Protein AF-A0A9E3U0L3-F1 (afdb_monomer_lite)

Secondary structure (DSSP, 8-state):
-PPPTT-HHHHHHHHHHHHHHHHHHHHHHHHHHHHHHHHHHHHHHHHHHHHHHHHHHHHHTT-------------TT-HHHHHHHHT-S-S---S---HHHHHHHHHHHHHTS----

Sequence (117 aa):
KSLKPGSEEHTNLQRAMIERKSRGDAALEVMKREFERREAKLYAQTYARVRSVTATYARRNGIRVVVQHSSAELDPDEPKTVLNGIKRTIVYQDGVDITDSIIERLKQADAGGEPAL

Structure (mmCIF, N/CA/C/O backbone):
data_AF-A0A9E3U0L3-F1
#
_entry.id   AF-A0A9E3U0L3-F1
#
loop_
_atom_site.group_PDB
_atom_site.id
_atom_site.type_symbol
_atom_site.label_atom_id
_atom_site.label_alt_id
_atom_site.label_comp_id
_atom_site.label_asym_id
_atom_site.label_entity_id
_atom_site.label_seq_id
_atom_site.pdbx_PDB_ins_code
_atom_site.Cartn_x
_atom_site.Cartn_y
_atom_site.Cartn_z
_atom_site.occupancy
_atom_site.B_iso_or_equiv
_atom_site.auth_seq_id
_atom_site.auth_comp_id
_atom_site.auth_asym_id
_atom_site.auth_atom_id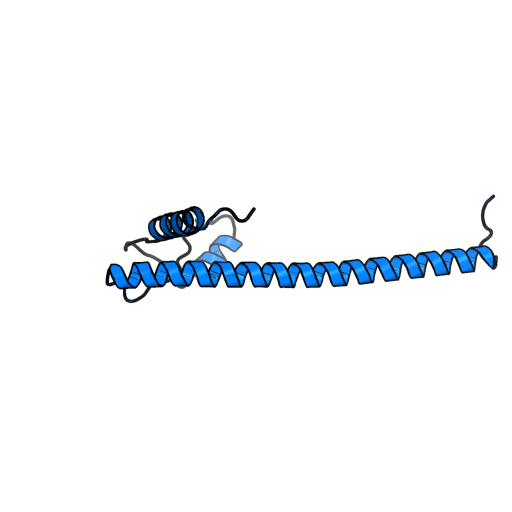
_atom_site.pdbx_PDB_model_num
ATOM 1 N N . LYS A 1 1 ? 24.127 9.149 -53.040 1.00 42.81 1 LYS A N 1
ATOM 2 C CA . LYS A 1 1 ? 25.070 8.014 -53.198 1.00 42.81 1 LYS A CA 1
ATOM 3 C C . LYS A 1 1 ? 24.522 6.834 -52.405 1.00 42.81 1 LYS A C 1
ATOM 5 O O . LYS A 1 1 ? 24.577 6.860 -51.187 1.00 42.81 1 LYS A O 1
ATOM 10 N N . SER A 1 2 ? 23.899 5.878 -53.089 1.00 50.47 2 SER A N 1
ATOM 11 C CA . SER A 1 2 ? 23.379 4.634 -52.512 1.00 50.47 2 SER A CA 1
ATOM 12 C C . SER A 1 2 ? 24.547 3.699 -52.186 1.00 50.47 2 SER A C 1
ATOM 14 O O . SER A 1 2 ? 25.308 3.337 -53.086 1.00 50.47 2 SER A O 1
ATOM 16 N N . LEU A 1 3 ? 24.715 3.339 -50.912 1.00 56.25 3 LEU A N 1
ATOM 17 C CA . LEU A 1 3 ? 25.697 2.346 -50.472 1.00 56.25 3 LEU A CA 1
ATOM 18 C C . LEU A 1 3 ? 25.343 0.997 -51.115 1.00 56.25 3 LEU A C 1
ATOM 20 O O . LEU A 1 3 ? 24.240 0.491 -50.920 1.00 56.25 3 LEU A O 1
ATOM 24 N N . LYS A 1 4 ? 26.247 0.442 -51.929 1.00 57.41 4 LYS A N 1
ATOM 25 C CA . LYS A 1 4 ? 26.037 -0.866 -52.562 1.00 57.41 4 LYS A CA 1
ATOM 26 C C . LYS A 1 4 ? 26.093 -1.963 -51.484 1.00 57.41 4 LYS A C 1
ATOM 28 O O . LYS A 1 4 ? 27.086 -2.010 -50.749 1.00 57.41 4 LYS A O 1
ATOM 33 N N . PRO A 1 5 ? 25.080 -2.843 -51.390 1.00 57.19 5 PRO A N 1
ATOM 34 C CA . PRO A 1 5 ? 25.123 -4.005 -50.506 1.00 57.19 5 PRO A CA 1
ATOM 35 C C . PRO A 1 5 ? 26.379 -4.842 -50.796 1.00 57.19 5 PRO A C 1
ATOM 37 O O . PRO A 1 5 ? 26.650 -5.153 -51.954 1.00 57.19 5 PRO A O 1
ATOM 40 N N . GLY A 1 6 ? 27.170 -5.152 -49.764 1.00 59.62 6 GLY A N 1
ATOM 41 C CA . GLY A 1 6 ? 28.419 -5.923 -49.888 1.00 59.62 6 GLY A CA 1
ATOM 42 C C . GLY A 1 6 ? 29.718 -5.105 -49.954 1.00 59.62 6 GLY A C 1
ATOM 43 O O . GLY A 1 6 ? 30.793 -5.695 -49.952 1.00 59.62 6 GLY A O 1
ATOM 44 N N . SER A 1 7 ? 29.655 -3.767 -49.959 1.00 72.12 7 SER A N 1
ATOM 45 C CA . SER A 1 7 ? 30.833 -2.919 -49.699 1.00 72.12 7 SER A CA 1
ATOM 46 C C . SER A 1 7 ? 31.295 -3.057 -48.236 1.00 72.12 7 SER A C 1
ATOM 48 O O . SER A 1 7 ? 30.467 -3.167 -47.325 1.00 72.12 7 SER A O 1
ATOM 50 N N . GLU A 1 8 ? 32.608 -3.015 -47.991 1.00 74.38 8 GLU A N 1
ATOM 51 C CA . GLU A 1 8 ? 33.209 -3.026 -46.646 1.00 74.38 8 GLU A CA 1
ATOM 52 C C . GLU A 1 8 ? 32.638 -1.904 -45.758 1.00 74.38 8 GLU A C 1
ATOM 54 O O . GLU A 1 8 ? 32.324 -2.114 -44.586 1.00 74.38 8 GLU A O 1
ATOM 59 N N . GLU A 1 9 ? 32.360 -0.741 -46.352 1.00 75.44 9 GLU A N 1
ATOM 60 C CA . GLU A 1 9 ? 31.751 0.413 -45.685 1.00 75.44 9 GLU A CA 1
ATOM 61 C C . GLU A 1 9 ? 30.302 0.138 -45.235 1.00 75.44 9 GLU A C 1
ATOM 63 O O . GLU A 1 9 ? 29.911 0.502 -44.126 1.00 75.44 9 GLU A O 1
ATOM 68 N N . HIS A 1 10 ? 29.513 -0.580 -46.048 1.00 75.56 10 HIS A N 1
ATOM 69 C CA . HIS A 1 10 ? 28.146 -0.985 -45.693 1.00 75.56 10 HIS A CA 1
ATOM 70 C C . HIS A 1 10 ? 28.147 -2.011 -44.552 1.00 75.56 10 HIS A C 1
ATOM 72 O O . HIS A 1 10 ? 27.331 -1.927 -43.635 1.00 75.56 10 HIS A O 1
ATOM 78 N N . THR A 1 11 ? 29.087 -2.959 -44.575 1.00 79.81 11 THR A N 1
ATOM 79 C CA . THR A 1 11 ? 29.240 -3.968 -43.515 1.00 79.81 11 THR A CA 1
ATOM 80 C C . THR A 1 11 ? 29.664 -3.326 -42.192 1.00 79.81 11 THR A C 1
ATOM 82 O O . THR A 1 11 ? 29.113 -3.657 -41.142 1.00 79.81 11 THR A O 1
ATOM 85 N N . ASN A 1 12 ? 30.587 -2.362 -42.233 1.00 85.56 12 ASN A N 1
ATOM 86 C CA . ASN A 1 12 ? 31.029 -1.620 -41.051 1.00 85.56 12 ASN A CA 1
ATOM 87 C C . ASN A 1 12 ? 29.905 -0.753 -40.465 1.00 85.56 12 ASN A C 1
ATOM 89 O O . ASN A 1 12 ? 29.685 -0.774 -39.253 1.00 85.56 12 ASN A O 1
ATOM 93 N N . LEU A 1 13 ? 29.134 -0.060 -41.311 1.00 85.06 13 LEU A N 1
ATOM 94 C CA . LEU A 1 13 ? 27.966 0.706 -40.870 1.00 85.06 13 LEU A CA 1
ATOM 95 C C . LEU A 1 13 ? 26.889 -0.202 -40.259 1.00 85.06 13 LEU A C 1
ATOM 97 O O . LEU A 1 13 ? 26.341 0.117 -39.205 1.00 85.06 13 LEU A O 1
ATOM 101 N N . GLN A 1 14 ? 26.615 -1.352 -40.878 1.00 82.94 14 GLN A N 1
ATOM 102 C CA . GLN A 1 14 ? 25.639 -2.315 -40.374 1.00 82.94 14 GLN A CA 1
ATOM 103 C C . GLN A 1 14 ? 26.063 -2.896 -39.019 1.00 82.94 14 GLN A C 1
ATOM 105 O O . GLN A 1 14 ? 25.241 -2.961 -38.105 1.00 82.94 14 GLN A O 1
ATOM 110 N N . ARG A 1 15 ? 27.346 -3.244 -38.845 1.00 85.88 15 ARG A N 1
ATOM 111 C CA . ARG A 1 15 ? 27.894 -3.662 -37.543 1.00 85.88 15 ARG A CA 1
ATOM 112 C C . ARG A 1 15 ? 27.729 -2.568 -36.491 1.00 85.88 15 ARG A C 1
ATOM 114 O O . ARG A 1 15 ? 27.224 -2.856 -35.412 1.00 85.88 15 ARG A O 1
ATOM 121 N N . ALA A 1 16 ? 28.062 -1.319 -36.819 1.00 88.31 16 ALA A N 1
ATOM 122 C CA . ALA A 1 16 ? 27.903 -0.192 -35.901 1.00 88.31 16 ALA A CA 1
ATOM 123 C C . ALA A 1 16 ? 26.432 0.055 -35.514 1.00 88.31 16 ALA A C 1
ATOM 125 O O . ALA A 1 16 ? 26.138 0.374 -34.362 1.00 88.31 16 ALA A O 1
ATOM 126 N N . MET A 1 17 ? 25.489 -0.116 -36.449 1.00 89.38 17 MET A N 1
ATOM 127 C CA . MET A 1 17 ? 24.054 -0.021 -36.161 1.00 89.38 17 MET A CA 1
ATOM 128 C C . MET A 1 17 ? 23.571 -1.149 -35.246 1.00 89.38 17 MET A C 1
ATOM 130 O O . MET A 1 17 ? 22.856 -0.879 -34.282 1.00 89.38 17 MET A O 1
ATOM 134 N N . ILE A 1 18 ? 23.977 -2.394 -35.517 1.00 91.75 18 ILE A N 1
ATOM 135 C CA . ILE A 1 18 ? 23.638 -3.557 -34.683 1.00 91.75 18 ILE A CA 1
ATOM 136 C C . ILE A 1 18 ? 24.188 -3.370 -33.269 1.00 91.75 18 ILE A C 1
ATOM 138 O O . ILE A 1 18 ? 23.466 -3.571 -32.297 1.00 91.75 18 ILE A O 1
ATOM 142 N N . GLU A 1 19 ? 25.438 -2.928 -33.146 1.00 93.38 19 GLU A N 1
ATOM 143 C CA . GLU A 1 19 ? 26.074 -2.703 -31.854 1.00 93.38 19 GLU A CA 1
ATOM 144 C C . GLU A 1 19 ? 25.373 -1.590 -31.063 1.00 93.38 19 GLU A C 1
ATOM 146 O O . GLU A 1 19 ? 25.076 -1.759 -29.881 1.00 93.38 19 GLU A O 1
ATOM 151 N N . ARG A 1 20 ? 25.040 -0.467 -31.715 1.00 91.75 20 ARG A N 1
ATOM 152 C CA . ARG A 1 20 ? 24.272 0.620 -31.086 1.00 91.75 20 ARG A CA 1
ATOM 153 C C . ARG A 1 20 ? 22.894 0.156 -30.633 1.00 91.75 20 ARG A C 1
ATOM 155 O O . ARG A 1 20 ? 22.488 0.496 -29.525 1.00 91.75 20 ARG A O 1
ATOM 162 N N . LYS A 1 21 ? 22.196 -0.629 -31.457 1.00 92.50 21 LYS A N 1
ATOM 163 C CA . LYS A 1 21 ? 20.891 -1.194 -31.104 1.00 92.50 21 LYS A CA 1
ATOM 164 C C . LYS A 1 21 ? 21.008 -2.125 -29.899 1.00 92.50 21 LYS A C 1
ATOM 166 O O . LYS A 1 21 ? 20.305 -1.923 -28.921 1.00 92.50 21 LYS A O 1
ATOM 171 N N . SER A 1 22 ? 21.956 -3.062 -29.925 1.00 92.56 22 SER A N 1
ATOM 172 C CA . SER A 1 22 ? 22.196 -3.992 -28.818 1.00 92.56 22 SER A CA 1
ATO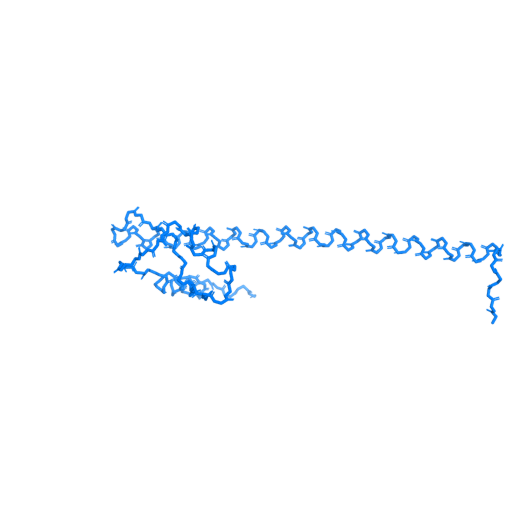M 173 C C . SER A 1 22 ? 22.538 -3.267 -27.515 1.00 92.56 22 SER A C 1
ATOM 175 O O . SER A 1 22 ? 22.040 -3.652 -26.460 1.00 92.56 22 SER A O 1
ATOM 177 N N . ARG A 1 23 ? 23.355 -2.206 -27.576 1.00 92.81 23 ARG A N 1
ATOM 178 C CA . ARG A 1 23 ? 23.654 -1.366 -26.407 1.00 92.81 23 ARG A CA 1
ATOM 179 C C . ARG A 1 23 ? 22.413 -0.635 -25.894 1.00 92.81 23 ARG A C 1
ATOM 181 O O . ARG A 1 23 ? 22.218 -0.570 -24.685 1.00 92.81 23 ARG A O 1
ATOM 188 N N . GLY A 1 24 ? 21.581 -0.109 -26.792 1.00 94.62 24 GLY A N 1
ATOM 189 C CA . GLY A 1 24 ? 20.313 0.533 -26.439 1.00 94.62 24 GLY A CA 1
ATOM 190 C C . GLY A 1 24 ? 19.331 -0.430 -25.771 1.00 94.62 24 GLY A C 1
ATOM 191 O O . GLY A 1 24 ? 18.784 -0.108 -24.720 1.00 94.62 24 GLY A O 1
ATOM 192 N N . ASP A 1 25 ? 19.168 -1.627 -26.333 1.00 94.38 25 ASP A N 1
ATOM 193 C CA . ASP A 1 25 ? 18.285 -2.666 -25.796 1.00 94.38 25 ASP A CA 1
ATOM 194 C C . ASP A 1 25 ? 18.748 -3.113 -24.397 1.00 94.38 25 ASP A C 1
ATOM 196 O O . ASP A 1 25 ? 17.943 -3.173 -23.466 1.00 94.38 25 ASP A O 1
ATOM 200 N N . ALA A 1 26 ? 20.057 -3.323 -24.211 1.00 94.38 26 ALA A N 1
ATOM 201 C CA . ALA A 1 26 ? 20.634 -3.655 -22.908 1.00 94.38 26 ALA A CA 1
ATOM 202 C C . ALA A 1 26 ? 20.455 -2.520 -21.882 1.00 94.38 26 ALA A C 1
ATOM 204 O O . ALA A 1 26 ? 20.098 -2.773 -20.731 1.00 94.38 26 ALA A O 1
ATOM 205 N N . ALA A 1 27 ? 20.657 -1.261 -22.288 1.00 94.38 27 ALA A N 1
ATOM 206 C CA . ALA A 1 27 ? 20.443 -0.107 -21.416 1.00 94.38 27 ALA A CA 1
ATOM 207 C C . ALA A 1 27 ? 18.972 0.020 -20.985 1.00 94.38 27 ALA A C 1
ATOM 209 O O . ALA A 1 27 ? 18.692 0.256 -19.809 1.00 94.38 27 ALA A O 1
ATOM 210 N N . LEU A 1 28 ? 18.031 -0.196 -21.910 1.00 95.50 28 LEU A N 1
ATOM 211 C CA . LEU A 1 28 ? 16.598 -0.200 -21.618 1.00 95.50 28 LEU A CA 1
ATOM 212 C C . LEU A 1 28 ? 16.239 -1.298 -20.606 1.00 95.50 28 LEU A C 1
ATOM 214 O O . LEU A 1 28 ? 15.460 -1.059 -19.685 1.00 95.50 28 LEU A O 1
ATOM 218 N N . GLU A 1 29 ? 16.799 -2.498 -20.760 1.00 95.12 29 GLU A N 1
ATOM 219 C CA . GLU A 1 29 ? 16.556 -3.611 -19.842 1.00 95.12 29 GLU A CA 1
ATOM 220 C C . GLU A 1 29 ? 17.072 -3.313 -18.427 1.00 95.12 29 GLU A C 1
ATOM 222 O O . GLU A 1 29 ? 16.359 -3.542 -17.447 1.00 95.12 29 GLU A O 1
ATOM 227 N N . VAL A 1 30 ? 18.276 -2.743 -18.311 1.00 95.25 30 VAL A N 1
ATOM 228 C CA . VAL A 1 30 ? 18.828 -2.304 -17.020 1.00 95.25 30 VAL A CA 1
ATOM 229 C C . VAL A 1 30 ? 17.935 -1.237 -16.388 1.00 95.25 30 VAL A C 1
ATOM 231 O O . VAL A 1 30 ? 17.563 -1.372 -15.222 1.00 95.25 30 VAL A O 1
ATOM 234 N N . MET A 1 31 ? 17.516 -0.227 -17.157 1.00 94.25 31 MET A N 1
ATOM 235 C CA . MET A 1 31 ? 16.613 0.819 -16.670 1.00 94.25 31 MET A CA 1
ATOM 236 C C . MET A 1 31 ? 15.276 0.261 -16.173 1.00 94.25 31 MET A C 1
ATOM 238 O O . MET A 1 31 ? 14.813 0.668 -15.109 1.00 94.25 31 MET A O 1
ATOM 24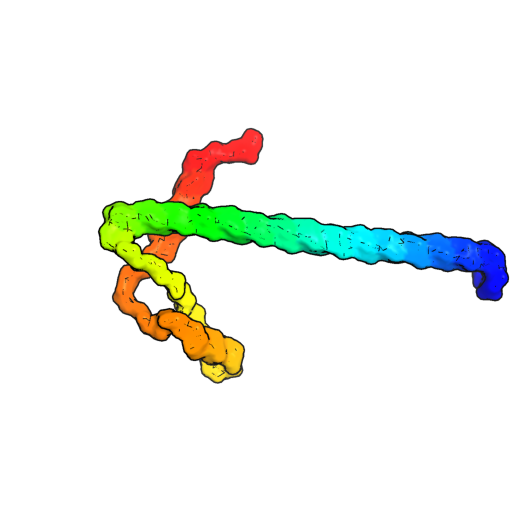2 N N . LYS A 1 32 ? 14.667 -0.685 -16.900 1.00 94.50 32 LYS A N 1
ATOM 243 C CA . LYS A 1 32 ? 13.416 -1.340 -16.481 1.00 94.50 32 LYS A CA 1
ATOM 244 C C . LYS A 1 32 ? 13.582 -2.050 -15.140 1.00 94.50 32 LYS A C 1
ATOM 246 O O . LYS A 1 32 ? 12.802 -1.808 -14.227 1.00 94.50 32 LYS A O 1
ATOM 251 N N . ARG A 1 33 ? 14.645 -2.846 -14.987 1.00 94.69 33 ARG A N 1
ATOM 252 C CA . ARG A 1 33 ? 14.934 -3.561 -13.732 1.00 94.69 33 ARG A CA 1
ATOM 253 C C . ARG A 1 33 ? 15.191 -2.610 -12.570 1.00 94.69 33 ARG A C 1
ATOM 255 O O . ARG A 1 33 ? 14.775 -2.872 -11.444 1.00 94.69 33 ARG A O 1
ATOM 262 N N . GLU A 1 34 ? 15.901 -1.512 -12.812 1.00 94.75 34 GLU A N 1
ATOM 263 C CA . GLU A 1 34 ? 16.099 -0.490 -11.787 1.00 94.75 34 GLU A CA 1
ATOM 264 C C . GLU A 1 34 ? 14.791 0.189 -11.393 1.00 94.75 34 GLU A C 1
ATOM 266 O O . GLU A 1 34 ? 14.566 0.412 -10.204 1.00 94.75 34 GLU A O 1
ATOM 271 N N . PHE A 1 35 ? 13.930 0.497 -12.363 1.00 95.44 35 PHE A N 1
ATOM 272 C CA . PHE A 1 35 ? 12.621 1.082 -12.108 1.00 95.44 35 PHE A CA 1
ATOM 273 C C . PHE A 1 35 ? 11.750 0.142 -11.269 1.00 95.44 35 PHE A C 1
ATOM 275 O O . PHE A 1 35 ? 11.296 0.545 -10.202 1.00 95.44 35 PHE A O 1
ATOM 282 N N . GLU A 1 36 ? 11.631 -1.127 -11.667 1.00 93.25 36 GLU A N 1
ATOM 283 C CA . GLU A 1 36 ? 10.902 -2.162 -10.918 1.00 93.25 36 GLU A CA 1
ATOM 284 C C . GLU A 1 36 ? 11.404 -2.279 -9.469 1.00 93.25 36 GLU A C 1
ATOM 286 O O . GLU A 1 36 ? 10.618 -2.336 -8.522 1.00 93.25 36 GLU A O 1
ATOM 291 N N . ARG A 1 37 ? 12.729 -2.255 -9.260 1.00 94.50 37 ARG A N 1
ATOM 292 C CA . ARG A 1 37 ? 13.327 -2.293 -7.914 1.00 94.50 37 ARG A CA 1
ATOM 293 C C . ARG A 1 37 ? 12.995 -1.053 -7.089 1.00 94.50 37 ARG A C 1
ATOM 295 O O . ARG A 1 37 ? 12.736 -1.171 -5.890 1.00 94.50 37 ARG A O 1
ATOM 302 N N . ARG A 1 38 ? 13.040 0.136 -7.696 1.00 93.75 38 ARG A N 1
ATOM 303 C CA . ARG A 1 38 ? 12.689 1.395 -7.019 1.00 93.75 38 ARG A CA 1
ATOM 304 C C . ARG A 1 38 ? 11.211 1.411 -6.645 1.00 93.75 38 ARG A C 1
ATOM 306 O O . ARG A 1 38 ? 10.890 1.781 -5.520 1.00 93.75 38 ARG A O 1
ATOM 313 N N . GLU A 1 39 ? 10.343 0.954 -7.541 1.00 92.69 39 GLU A N 1
ATOM 314 C CA . GLU A 1 39 ? 8.904 0.859 -7.307 1.00 92.69 39 GLU A CA 1
ATOM 315 C C . GLU A 1 39 ? 8.596 -0.111 -6.159 1.00 92.69 39 GLU A C 1
ATOM 317 O O . GLU A 1 39 ? 7.918 0.254 -5.200 1.00 92.69 39 GLU A O 1
ATOM 322 N N . ALA A 1 40 ? 9.203 -1.303 -6.167 1.00 91.81 40 ALA A N 1
ATOM 323 C CA . ALA A 1 40 ? 9.074 -2.272 -5.080 1.00 91.81 40 ALA A CA 1
ATOM 324 C C . ALA A 1 40 ? 9.538 -1.702 -3.728 1.00 91.81 40 ALA A C 1
ATOM 326 O O . ALA A 1 40 ? 8.883 -1.902 -2.701 1.00 91.81 40 ALA A O 1
ATOM 327 N N . LYS A 1 41 ? 10.651 -0.955 -3.716 1.00 94.06 41 LYS A N 1
ATOM 328 C CA . LYS A 1 41 ? 11.148 -0.285 -2.507 1.00 94.06 41 LYS A CA 1
ATOM 329 C C . LYS A 1 41 ? 10.160 0.768 -2.005 1.00 94.06 41 LYS A C 1
ATOM 331 O O . LYS A 1 41 ? 9.902 0.813 -0.803 1.00 94.06 41 LYS A O 1
ATOM 336 N N . LEU A 1 42 ? 9.600 1.577 -2.902 1.00 93.44 42 LEU A N 1
ATOM 337 C CA . LEU A 1 42 ? 8.594 2.579 -2.558 1.00 93.44 42 LEU A CA 1
ATOM 338 C C . LEU A 1 42 ? 7.337 1.922 -1.971 1.00 93.44 42 LEU A C 1
ATOM 340 O O . LEU A 1 42 ? 6.891 2.325 -0.897 1.00 93.44 42 LEU A O 1
ATOM 344 N N . TYR A 1 43 ? 6.814 0.865 -2.601 1.00 91.50 43 TYR A N 1
ATOM 345 C CA . TYR A 1 43 ? 5.669 0.119 -2.068 1.00 91.50 43 TYR A CA 1
ATOM 346 C C . TYR A 1 43 ? 5.947 -0.443 -0.672 1.00 91.50 43 TYR A C 1
ATOM 348 O O . TYR A 1 43 ? 5.116 -0.297 0.224 1.00 91.50 43 TYR A O 1
ATOM 356 N N . ALA A 1 44 ? 7.123 -1.040 -0.454 1.00 92.38 44 ALA A N 1
ATOM 357 C CA . ALA A 1 44 ? 7.500 -1.590 0.845 1.00 92.38 44 ALA A CA 1
ATOM 358 C C . ALA A 1 44 ? 7.597 -0.506 1.933 1.00 92.38 44 ALA A C 1
ATOM 360 O O . ALA A 1 44 ? 7.128 -0.709 3.056 1.00 92.38 44 ALA A O 1
ATOM 361 N N . GLN A 1 45 ? 8.168 0.657 1.603 1.00 92.62 45 GLN A N 1
ATOM 362 C CA . GLN A 1 45 ? 8.265 1.798 2.517 1.00 92.62 45 GLN A CA 1
ATOM 363 C C . GLN A 1 45 ? 6.883 2.350 2.880 1.00 92.62 45 GLN A C 1
ATOM 365 O O . GLN A 1 45 ? 6.577 2.508 4.065 1.00 92.62 45 GLN A O 1
ATOM 370 N N . THR A 1 46 ? 6.024 2.577 1.884 1.00 91.25 46 THR A N 1
ATOM 371 C CA . THR A 1 46 ? 4.651 3.043 2.106 1.00 91.25 46 THR A CA 1
ATOM 372 C C . THR A 1 46 ? 3.861 2.038 2.939 1.00 91.25 46 THR A C 1
ATOM 374 O O . THR A 1 46 ? 3.222 2.420 3.919 1.00 91.25 46 THR A O 1
ATOM 377 N N . TYR A 1 47 ? 3.965 0.742 2.635 1.00 92.25 47 TYR A N 1
ATOM 378 C CA . TYR A 1 47 ? 3.298 -0.310 3.402 1.00 92.25 47 TYR A CA 1
ATOM 379 C C . TYR A 1 47 ? 3.749 -0.338 4.869 1.00 92.25 47 TYR A C 1
ATOM 381 O O . TYR A 1 47 ? 2.918 -0.369 5.780 1.00 92.25 47 TYR A O 1
ATOM 389 N N . ALA A 1 48 ? 5.060 -0.273 5.125 1.00 93.31 48 ALA A N 1
ATOM 390 C CA . ALA A 1 48 ? 5.602 -0.236 6.482 1.00 93.31 48 ALA A CA 1
ATOM 391 C C . ALA A 1 48 ? 5.086 0.977 7.272 1.00 93.31 48 ALA A C 1
ATOM 393 O O . ALA A 1 48 ? 4.747 0.860 8.455 1.00 93.31 48 ALA A O 1
ATOM 394 N N . ARG A 1 49 ? 4.966 2.129 6.605 1.00 92.56 49 ARG A N 1
ATOM 395 C CA . ARG A 1 49 ? 4.429 3.353 7.196 1.00 92.56 49 ARG A CA 1
ATOM 396 C C . ARG A 1 49 ? 2.951 3.223 7.551 1.00 92.56 49 ARG A C 1
ATOM 398 O O . ARG A 1 49 ? 2.588 3.471 8.701 1.00 92.56 49 ARG A O 1
ATOM 405 N N . VAL A 1 50 ? 2.120 2.784 6.603 1.00 93.69 50 VAL A N 1
ATOM 406 C CA . VAL A 1 50 ? 0.683 2.544 6.822 1.00 93.69 50 VAL A CA 1
ATOM 407 C C . VAL A 1 50 ? 0.493 1.577 7.989 1.00 93.69 50 VAL A C 1
ATOM 409 O O . VAL A 1 50 ? -0.276 1.859 8.909 1.00 93.69 50 VAL A O 1
ATOM 412 N N . ARG A 1 51 ? 1.258 0.479 8.021 1.00 94.38 51 ARG A N 1
ATOM 413 C CA . ARG A 1 51 ? 1.231 -0.502 9.113 1.00 94.38 51 ARG A CA 1
ATOM 414 C C . ARG A 1 51 ? 1.584 0.119 10.467 1.00 94.38 51 ARG A C 1
ATOM 416 O O . ARG A 1 51 ? 0.924 -0.187 11.457 1.00 94.38 51 ARG A O 1
ATOM 423 N N . SER A 1 52 ? 2.594 0.988 10.532 1.00 94.69 52 SER A N 1
ATOM 424 C CA . SER A 1 52 ? 3.009 1.659 11.775 1.00 94.69 52 SER A CA 1
ATOM 425 C C . SER A 1 52 ? 1.926 2.594 12.329 1.00 94.69 52 SER A C 1
ATOM 427 O O . SER A 1 52 ? 1.582 2.530 13.518 1.00 94.69 52 SER A O 1
ATOM 429 N N . VAL A 1 53 ? 1.334 3.421 11.460 1.00 94.69 53 VAL A N 1
ATOM 430 C CA . VAL A 1 53 ? 0.238 4.331 11.830 1.00 94.69 53 VAL A CA 1
ATOM 431 C C . VAL A 1 53 ? -0.989 3.533 12.269 1.00 94.69 53 VAL A C 1
ATOM 433 O O . VAL A 1 53 ? -1.544 3.801 13.336 1.00 94.69 53 VAL A O 1
ATOM 436 N N . THR A 1 54 ? -1.340 2.492 11.513 1.00 94.69 54 THR A N 1
ATOM 437 C CA . THR A 1 54 ? -2.450 1.580 11.824 1.00 94.69 54 THR A CA 1
ATOM 438 C C . THR A 1 54 ? -2.257 0.903 13.177 1.00 94.69 54 THR A C 1
ATOM 440 O O . THR A 1 54 ? -3.154 0.938 14.013 1.00 94.69 54 THR A O 1
ATOM 443 N N . ALA A 1 55 ? -1.072 0.352 13.453 1.00 94.81 55 ALA A N 1
ATOM 444 C CA . ALA A 1 55 ? -0.781 -0.296 14.731 1.00 94.81 55 ALA A CA 1
ATOM 445 C C . ALA A 1 55 ? -0.875 0.681 15.914 1.00 94.81 55 ALA A C 1
ATOM 447 O O . ALA A 1 55 ? -1.364 0.329 16.987 1.00 94.81 55 ALA A O 1
ATOM 448 N N . THR A 1 56 ? -0.421 1.922 15.726 1.00 94.50 56 THR A N 1
ATOM 449 C CA . THR A 1 56 ? -0.504 2.964 16.757 1.00 94.50 56 THR A CA 1
ATOM 450 C C . THR A 1 56 ? -1.947 3.382 17.021 1.00 94.50 56 THR A C 1
ATOM 452 O O . THR A 1 56 ? -2.338 3.496 18.183 1.00 94.50 56 THR A O 1
ATOM 455 N N . TYR A 1 57 ? -2.746 3.565 15.969 1.00 94.50 57 TYR A N 1
ATOM 456 C CA . TYR A 1 57 ? -4.177 3.833 16.089 1.00 94.50 57 TYR A CA 1
ATOM 457 C C . TYR A 1 57 ? -4.905 2.687 16.795 1.00 94.50 57 TYR A C 1
ATOM 459 O O . TYR A 1 57 ? -5.633 2.921 17.757 1.00 94.50 57 TYR A O 1
ATOM 467 N N . ALA A 1 58 ? -4.662 1.452 16.356 1.00 94.81 58 ALA A N 1
ATOM 468 C CA . ALA A 1 58 ? -5.327 0.268 16.875 1.00 94.81 58 ALA A CA 1
ATOM 469 C C . ALA A 1 58 ? -5.073 0.088 18.378 1.00 94.81 58 ALA A C 1
ATOM 471 O O . ALA A 1 58 ? -6.022 -0.028 19.151 1.00 94.81 58 ALA A O 1
ATOM 472 N N . ARG A 1 59 ? -3.808 0.188 18.819 1.00 94.88 59 ARG A N 1
ATOM 473 C CA . ARG A 1 59 ? -3.447 0.099 20.245 1.00 94.88 59 ARG A CA 1
ATOM 474 C C . ARG A 1 59 ? -4.139 1.155 21.106 1.00 94.88 59 ARG A C 1
ATOM 476 O O . ARG A 1 59 ? -4.581 0.835 22.202 1.00 94.88 59 ARG A O 1
ATOM 483 N N . ARG A 1 60 ? -4.235 2.399 20.624 1.00 94.38 60 ARG A N 1
ATOM 484 C CA . ARG A 1 60 ? -4.868 3.504 21.368 1.00 94.38 60 ARG A CA 1
ATOM 485 C C . ARG A 1 60 ? -6.379 3.335 21.517 1.00 94.38 60 ARG A C 1
ATOM 487 O O . ARG A 1 60 ? -6.929 3.805 22.502 1.00 94.38 60 ARG A O 1
ATOM 494 N N . ASN A 1 61 ? -7.022 2.664 20.566 1.00 94.06 61 ASN A N 1
ATOM 495 C CA . ASN A 1 61 ? -8.471 2.456 20.546 1.00 94.06 61 ASN A CA 1
ATOM 496 C C . ASN A 1 61 ? -8.888 1.048 21.010 1.00 94.06 61 ASN A C 1
ATOM 498 O O . ASN A 1 61 ? -10.032 0.654 20.817 1.00 94.06 61 ASN A O 1
ATOM 502 N N . GLY A 1 62 ? -7.972 0.257 21.582 1.00 94.19 62 GLY A N 1
ATOM 503 C CA . GLY A 1 62 ? -8.277 -1.104 22.042 1.00 94.19 62 GLY A CA 1
ATOM 504 C C . GLY A 1 62 ? -8.581 -2.109 20.920 1.00 94.19 62 GLY A C 1
ATOM 505 O O . GLY A 1 62 ? -9.107 -3.188 21.189 1.00 94.19 62 GLY A O 1
ATOM 506 N N . ILE A 1 63 ? -8.235 -1.796 19.668 1.00 94.38 63 ILE A N 1
ATOM 507 C CA . ILE A 1 63 ? -8.438 -2.677 18.514 1.00 94.38 63 ILE A CA 1
ATOM 508 C C . ILE A 1 63 ? -7.328 -3.732 18.499 1.00 94.38 63 ILE A C 1
ATOM 510 O O . ILE A 1 63 ? -6.140 -3.409 18.439 1.00 94.38 63 ILE A O 1
ATOM 514 N N . ARG A 1 64 ? -7.716 -5.011 18.547 1.00 91.94 64 ARG A N 1
ATOM 515 C CA . ARG A 1 64 ? -6.772 -6.142 18.635 1.00 91.94 64 ARG A CA 1
ATOM 516 C C . ARG A 1 64 ? -6.367 -6.712 17.283 1.00 91.94 64 ARG A C 1
ATOM 518 O O . ARG A 1 64 ? -5.250 -7.202 17.145 1.00 91.94 64 ARG A O 1
ATOM 525 N N . VAL A 1 65 ? -7.259 -6.642 16.301 1.00 90.69 65 VAL A N 1
ATOM 526 C CA . VAL A 1 65 ? -7.033 -7.143 14.945 1.00 90.69 65 VAL A CA 1
ATOM 527 C C . VAL A 1 65 ? -7.573 -6.114 13.963 1.00 90.69 65 VAL A C 1
ATOM 529 O O . VAL A 1 65 ? -8.684 -5.622 14.130 1.00 90.69 65 VAL A O 1
ATOM 532 N N . VAL A 1 66 ? -6.772 -5.798 12.950 1.00 91.00 66 VAL A N 1
ATOM 533 C CA . VAL A 1 66 ? -7.182 -5.009 11.787 1.00 91.00 66 VAL A CA 1
ATOM 534 C C . VAL A 1 66 ? -7.033 -5.918 10.582 1.00 91.00 66 VAL A C 1
ATOM 536 O O . VAL A 1 66 ? -5.980 -6.535 10.407 1.00 91.00 66 VAL A O 1
ATOM 539 N N . VAL A 1 67 ? -8.075 -6.010 9.766 1.00 90.38 67 VAL A N 1
ATOM 540 C CA . VAL A 1 67 ? -8.073 -6.845 8.568 1.00 90.38 67 VAL A CA 1
ATOM 541 C C . VAL A 1 67 ? -8.245 -5.952 7.352 1.00 90.38 67 VAL A C 1
ATOM 543 O O . VAL A 1 67 ? -9.027 -5.007 7.371 1.00 90.38 67 VAL A O 1
ATOM 546 N N . GLN A 1 68 ? -7.494 -6.245 6.293 1.00 85.44 68 GLN A N 1
ATOM 547 C CA . GLN A 1 68 ? -7.662 -5.558 5.023 1.00 85.44 68 GLN A CA 1
ATOM 548 C C . GLN A 1 68 ? -8.962 -6.025 4.363 1.00 85.44 68 GLN A C 1
ATOM 550 O O . GLN A 1 68 ? -9.127 -7.211 4.074 1.00 85.44 68 GLN A O 1
ATOM 555 N N . HIS A 1 69 ? -9.854 -5.080 4.094 1.00 84.94 69 HIS A N 1
ATOM 556 C CA . HIS A 1 69 ? -11.057 -5.287 3.301 1.00 84.94 69 HIS A CA 1
ATOM 557 C C . HIS A 1 69 ? -10.947 -4.504 1.986 1.00 84.94 69 HIS A C 1
ATOM 559 O O . HIS A 1 69 ? -10.260 -3.486 1.909 1.00 84.94 69 HIS A O 1
ATOM 565 N N . SER A 1 70 ? -11.593 -5.008 0.935 1.00 78.88 70 SER A N 1
ATOM 566 C CA . SER A 1 70 ? -11.728 -4.313 -0.342 1.00 78.88 70 SER A CA 1
ATOM 567 C C . SER A 1 70 ? -13.196 -3.977 -0.557 1.00 78.88 70 SER A C 1
ATOM 569 O O . SER A 1 70 ? -14.006 -4.880 -0.765 1.00 78.88 70 SER A O 1
ATOM 571 N N . SER A 1 71 ? -13.500 -2.681 -0.559 1.00 71.06 71 SER A N 1
ATOM 572 C CA . SER A 1 71 ? -14.844 -2.136 -0.787 1.00 71.06 71 SER A CA 1
ATOM 573 C C . SER A 1 71 ? -15.175 -1.958 -2.272 1.00 71.06 71 SER A C 1
ATOM 575 O O . SER A 1 71 ? -16.110 -1.241 -2.607 1.00 71.06 71 SER A O 1
ATOM 577 N N . ALA A 1 72 ? -14.390 -2.552 -3.180 1.00 75.00 72 ALA A N 1
ATOM 578 C CA . ALA A 1 72 ? -14.641 -2.419 -4.611 1.00 75.00 72 ALA A CA 1
ATOM 579 C C . ALA A 1 72 ? -16.026 -2.988 -4.959 1.00 75.00 72 ALA A C 1
ATOM 581 O O . ALA A 1 72 ? -16.374 -4.094 -4.524 1.00 75.00 72 ALA A O 1
ATOM 582 N N . GLU A 1 73 ? -16.802 -2.250 -5.746 1.00 74.88 73 GLU A N 1
ATOM 583 C CA . GLU A 1 73 ? -18.095 -2.724 -6.235 1.00 74.88 73 GLU A CA 1
ATOM 584 C C . GLU A 1 73 ? -17.899 -3.947 -7.140 1.00 74.88 73 GLU A C 1
ATOM 586 O O . GLU A 1 73 ? -16.905 -4.070 -7.862 1.00 74.88 73 GLU A O 1
ATOM 591 N N . LEU A 1 74 ? -18.814 -4.907 -7.019 1.00 79.88 74 LEU A N 1
ATOM 592 C CA . LEU A 1 74 ? -18.861 -6.064 -7.902 1.00 79.88 74 LEU A CA 1
ATOM 593 C C . LEU A 1 74 ? -19.759 -5.697 -9.070 1.00 79.88 74 LEU A C 1
ATOM 595 O O . LEU A 1 74 ? -20.955 -5.498 -8.876 1.00 79.88 74 LEU A O 1
ATOM 599 N N . ASP A 1 75 ? -19.172 -5.620 -10.257 1.00 82.75 75 ASP A N 1
ATOM 600 C CA . ASP A 1 75 ? -19.922 -5.437 -11.489 1.00 82.75 75 ASP A CA 1
ATOM 601 C C . ASP A 1 75 ? -20.275 -6.824 -12.058 1.00 82.75 75 ASP A C 1
ATOM 603 O O . ASP A 1 75 ? -19.375 -7.549 -12.495 1.00 82.75 75 ASP A O 1
ATOM 607 N N . PRO A 1 76 ? -21.554 -7.241 -12.037 1.00 80.06 76 PRO A N 1
ATOM 608 C CA . PRO A 1 76 ? -21.965 -8.539 -12.566 1.00 80.06 76 PRO A CA 1
ATOM 609 C C . PRO A 1 76 ? -21.697 -8.690 -14.071 1.00 80.06 76 PRO A C 1
ATOM 611 O O . PRO A 1 76 ? -21.561 -9.823 -14.537 1.00 80.06 76 PRO A O 1
ATOM 614 N N . ASP A 1 77 ? -21.566 -7.584 -14.808 1.00 89.00 77 ASP A N 1
ATOM 615 C CA . ASP A 1 77 ? -21.269 -7.579 -16.240 1.00 89.00 77 ASP A CA 1
ATOM 616 C C . ASP A 1 77 ? -19.758 -7.669 -16.527 1.00 89.00 77 ASP A C 1
ATOM 618 O O . ASP A 1 77 ? -19.350 -7.928 -17.664 1.00 89.00 77 ASP A O 1
ATOM 622 N N . GLU A 1 78 ? -18.907 -7.545 -15.499 1.00 88.81 78 GLU A N 1
ATOM 623 C CA . GLU A 1 78 ? -17.461 -7.739 -15.598 1.00 8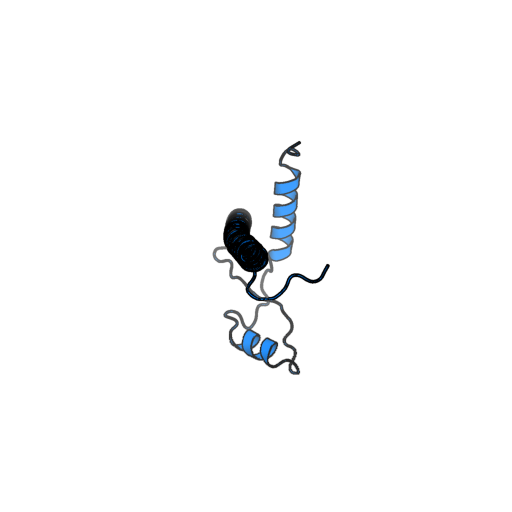8.81 78 GLU A CA 1
ATOM 624 C C . GLU A 1 78 ? -17.013 -9.017 -14.857 1.00 88.81 78 GLU A C 1
ATOM 626 O O . GLU A 1 78 ? -16.708 -8.986 -13.661 1.00 88.81 78 GLU A O 1
ATOM 631 N N . PRO A 1 79 ? -16.832 -10.160 -15.555 1.00 83.06 79 PRO A N 1
ATOM 632 C CA . PRO A 1 79 ? -16.464 -11.435 -14.928 1.00 83.06 79 PRO A CA 1
ATOM 633 C C . PRO A 1 79 ? -15.221 -11.375 -14.026 1.00 83.06 79 PRO A C 1
ATOM 635 O O . PRO A 1 79 ? -15.086 -12.151 -13.078 1.00 83.06 79 PRO A O 1
ATOM 638 N N . LYS A 1 80 ? -14.293 -10.450 -14.303 1.00 83.38 80 LYS A N 1
ATOM 639 C CA . LYS A 1 80 ? -13.090 -10.244 -13.488 1.00 83.38 80 LYS A CA 1
ATOM 640 C C . LYS A 1 80 ? -13.413 -9.680 -12.105 1.00 83.38 80 LYS A C 1
ATOM 642 O O . LYS A 1 80 ? -12.797 -10.120 -11.133 1.00 83.38 80 LYS A O 1
ATOM 647 N N . THR A 1 81 ? -14.350 -8.740 -11.991 1.00 82.00 81 THR A N 1
ATOM 648 C CA . THR A 1 81 ? -14.717 -8.148 -10.696 1.00 82.00 81 THR A CA 1
ATOM 649 C C . THR A 1 81 ? -15.446 -9.181 -9.843 1.00 82.00 81 THR A C 1
ATOM 651 O O . THR A 1 81 ? -15.096 -9.347 -8.676 1.00 82.00 81 THR A O 1
ATOM 654 N N . VAL A 1 82 ? -16.329 -9.983 -10.449 1.00 80.88 82 VAL A N 1
ATOM 655 C CA . VAL A 1 82 ? -17.028 -11.103 -9.798 1.00 80.88 82 VAL A CA 1
ATOM 656 C C . VAL A 1 82 ? -16.041 -12.138 -9.254 1.00 80.88 82 VAL A C 1
ATOM 658 O O . VAL A 1 82 ? -16.092 -12.487 -8.072 1.00 80.88 82 VAL A O 1
ATOM 661 N N . LEU A 1 83 ? -15.086 -12.595 -10.075 1.00 81.12 83 LEU A N 1
ATOM 662 C CA . LEU A 1 83 ? -14.058 -13.550 -9.640 1.00 81.12 83 LEU A CA 1
ATOM 663 C C . LEU A 1 83 ? -13.179 -12.993 -8.513 1.00 81.12 83 LEU A C 1
ATOM 665 O O . LEU A 1 83 ? -12.787 -13.739 -7.613 1.00 81.12 83 LEU A O 1
ATOM 669 N N . ASN A 1 84 ? -12.870 -11.696 -8.542 1.00 80.81 84 ASN A N 1
ATOM 670 C CA . ASN A 1 84 ? -12.147 -11.033 -7.458 1.00 80.81 84 ASN A CA 1
ATOM 671 C C . ASN A 1 84 ? -13.002 -10.915 -6.190 1.00 80.81 84 ASN A C 1
ATOM 673 O O . ASN A 1 84 ? -12.468 -11.063 -5.094 1.00 80.81 84 ASN A O 1
ATOM 677 N N . GLY A 1 85 ? -14.312 -10.702 -6.328 1.00 78.25 85 GLY A N 1
ATOM 678 C CA . GLY A 1 85 ? -15.286 -10.705 -5.238 1.00 78.25 85 GLY A CA 1
ATOM 679 C C . GLY A 1 85 ? -15.345 -12.023 -4.487 1.00 78.25 85 GLY A C 1
ATOM 680 O O . GLY A 1 85 ? -15.231 -12.041 -3.265 1.00 78.25 85 GLY A O 1
ATOM 681 N N . ILE A 1 86 ? -15.433 -13.130 -5.224 1.00 78.81 86 ILE A N 1
ATOM 682 C CA . ILE A 1 86 ? -15.487 -14.484 -4.651 1.00 78.81 86 ILE A CA 1
ATOM 683 C C . ILE A 1 86 ? -14.212 -14.812 -3.859 1.00 78.81 86 ILE A C 1
ATOM 685 O O . ILE A 1 86 ? -14.260 -15.531 -2.866 1.00 78.81 86 ILE A O 1
ATOM 689 N N . LYS A 1 87 ? -13.059 -14.272 -4.270 1.00 79.69 87 LYS A N 1
ATOM 690 C CA . LYS A 1 87 ? -11.768 -14.497 -3.600 1.00 79.69 87 LYS A CA 1
ATOM 691 C C . LYS A 1 87 ? -11.549 -13.624 -2.361 1.00 79.69 87 LYS A C 1
ATOM 693 O O . LYS A 1 87 ? -10.494 -13.739 -1.735 1.00 79.69 87 LYS A O 1
ATOM 698 N N . ARG A 1 88 ? -12.478 -12.730 -2.007 1.00 82.94 88 ARG A N 1
ATOM 699 C CA . ARG A 1 88 ? -12.309 -11.847 -0.846 1.00 82.94 88 ARG A CA 1
ATOM 700 C C . ARG A 1 88 ? -12.340 -12.658 0.443 1.00 82.94 88 ARG A C 1
ATOM 702 O O . ARG A 1 88 ? -13.288 -13.386 0.710 1.00 82.94 88 ARG A O 1
ATOM 709 N N . THR A 1 89 ? -11.334 -12.453 1.288 1.00 83.38 89 THR A N 1
ATOM 710 C CA . THR A 1 89 ? -11.300 -13.029 2.641 1.00 83.38 89 THR A CA 1
ATOM 711 C C . THR A 1 89 ? -12.428 -12.482 3.521 1.00 83.38 89 THR A C 1
ATOM 713 O O . THR A 1 89 ? -12.924 -13.186 4.394 1.00 83.38 89 THR A O 1
ATOM 716 N N . ILE A 1 90 ? -12.844 -11.231 3.289 1.00 82.81 90 ILE A N 1
ATOM 717 C CA . ILE A 1 90 ? -13.977 -10.593 3.968 1.00 82.81 90 ILE A CA 1
ATOM 718 C C . ILE A 1 90 ? -15.094 -10.382 2.953 1.00 82.81 90 ILE A C 1
ATOM 720 O O . ILE A 1 90 ? -14.953 -9.560 2.047 1.00 82.81 90 ILE A O 1
ATOM 724 N N . VAL A 1 91 ? -16.199 -11.103 3.139 1.00 80.62 91 VAL A N 1
ATOM 725 C CA . VAL A 1 91 ? -17.402 -11.013 2.295 1.00 80.62 91 VAL A CA 1
ATOM 726 C C . VAL A 1 91 ? -18.343 -9.901 2.769 1.00 80.62 91 VAL A C 1
ATOM 728 O O . VAL A 1 91 ? -18.983 -9.250 1.952 1.00 80.62 91 VAL A O 1
ATOM 731 N N . TYR A 1 92 ? -18.398 -9.654 4.078 1.00 77.94 92 TYR A N 1
ATOM 732 C CA . TYR A 1 92 ? -19.255 -8.644 4.692 1.00 77.94 92 TYR A CA 1
ATOM 733 C C . TYR A 1 92 ? -18.553 -8.020 5.900 1.00 77.94 92 TYR A C 1
ATOM 735 O O . TYR A 1 92 ? -17.909 -8.733 6.673 1.00 77.94 92 TYR A O 1
ATOM 743 N N . GLN A 1 93 ? -18.694 -6.704 6.059 1.00 79.62 93 GLN A N 1
ATOM 744 C CA . GLN A 1 93 ? -18.397 -6.004 7.303 1.00 79.62 93 GLN A CA 1
ATOM 745 C C . GLN A 1 93 ? -19.426 -4.896 7.555 1.00 79.62 93 GLN A C 1
ATOM 747 O O . GLN A 1 93 ? -19.828 -4.196 6.630 1.00 79.62 93 GLN A O 1
ATOM 752 N N . ASP A 1 94 ? -19.806 -4.713 8.812 1.00 79.88 94 ASP A N 1
ATOM 753 C CA . ASP A 1 94 ? -20.613 -3.592 9.318 1.00 79.88 94 ASP A CA 1
ATOM 754 C C . ASP A 1 94 ? -19.958 -2.912 10.529 1.00 79.88 94 ASP A C 1
ATOM 756 O O . ASP A 1 94 ? -20.570 -2.106 11.230 1.00 79.88 94 ASP A O 1
ATOM 760 N N . GLY A 1 95 ? -18.699 -3.266 10.786 1.00 78.19 95 GLY A N 1
ATOM 761 C CA . GLY A 1 95 ? -17.918 -2.760 11.896 1.00 78.19 95 GLY A CA 1
ATOM 762 C C . GLY A 1 95 ? -17.273 -1.407 11.616 1.00 78.19 95 GLY A C 1
ATOM 763 O O . GLY A 1 95 ? -17.551 -0.710 10.643 1.00 78.19 95 GLY A O 1
ATOM 764 N N . VAL A 1 96 ? -16.360 -1.043 12.510 1.00 84.19 96 VAL A N 1
ATOM 765 C CA . VAL A 1 96 ? -15.616 0.215 12.440 1.00 84.19 96 VAL A CA 1
ATOM 766 C C . VAL A 1 96 ? -14.621 0.176 11.280 1.00 84.19 96 VAL A C 1
ATOM 768 O O . VAL A 1 96 ? -13.615 -0.533 11.346 1.00 84.19 96 VAL A O 1
ATOM 771 N N . ASP A 1 97 ? -14.865 0.992 10.256 1.00 89.12 97 ASP A N 1
ATOM 772 C CA . ASP A 1 97 ? -13.876 1.301 9.226 1.00 89.12 97 ASP A CA 1
ATOM 773 C C . ASP A 1 97 ? -12.928 2.399 9.730 1.00 89.12 97 ASP A C 1
ATOM 775 O O . ASP A 1 97 ? -13.340 3.503 10.086 1.00 89.12 97 ASP A O 1
ATOM 779 N N . ILE A 1 98 ? -11.636 2.080 9.792 1.00 91.75 98 ILE A N 1
ATOM 780 C CA . ILE A 1 98 ? -10.597 3.002 10.263 1.00 91.75 98 ILE A CA 1
ATOM 781 C C . ILE A 1 98 ? -9.857 3.692 9.110 1.00 91.75 98 ILE A C 1
ATOM 783 O O . ILE A 1 98 ? -8.955 4.486 9.375 1.00 91.75 98 ILE A O 1
ATOM 787 N N . THR A 1 99 ? -10.191 3.393 7.851 1.00 91.81 99 THR A N 1
ATOM 788 C CA . THR A 1 99 ? -9.443 3.807 6.651 1.00 91.81 99 THR A CA 1
ATOM 789 C C . THR A 1 99 ? -9.218 5.314 6.618 1.00 91.81 99 THR A C 1
ATOM 791 O O . THR A 1 99 ? -8.067 5.758 6.583 1.00 91.81 99 THR A O 1
ATOM 794 N N . ASP A 1 100 ? -10.284 6.101 6.755 1.00 92.25 100 ASP A N 1
ATOM 795 C CA . ASP A 1 100 ? -10.208 7.566 6.739 1.00 92.25 100 ASP A CA 1
ATOM 796 C C . ASP A 1 100 ? -9.383 8.112 7.910 1.00 92.25 100 ASP A C 1
ATOM 798 O O . ASP A 1 100 ? -8.502 8.953 7.725 1.00 92.25 100 ASP A O 1
ATOM 802 N N . SER A 1 101 ? -9.562 7.539 9.105 1.00 92.88 101 SER A N 1
ATOM 803 C CA . SER A 1 101 ? -8.774 7.895 10.293 1.00 92.88 101 SER A CA 1
ATOM 804 C C . SER A 1 101 ? -7.273 7.641 10.103 1.00 92.88 101 SER A C 1
ATOM 806 O O . SER A 1 101 ? -6.439 8.395 10.613 1.00 92.88 101 SER A O 1
ATOM 808 N N . ILE A 1 102 ? -6.897 6.571 9.396 1.00 93.19 102 ILE A N 1
ATOM 809 C CA . ILE A 1 102 ? -5.493 6.273 9.090 1.00 93.19 102 ILE A CA 1
ATOM 810 C C . ILE A 1 102 ? -4.959 7.214 8.009 1.00 93.19 102 ILE A C 1
ATOM 812 O O . ILE A 1 102 ? -3.832 7.696 8.146 1.00 93.19 102 ILE A O 1
ATOM 816 N N . ILE A 1 103 ? -5.751 7.517 6.976 1.00 93.25 103 ILE A N 1
ATOM 817 C CA . ILE A 1 103 ? -5.377 8.457 5.909 1.00 93.25 103 ILE A CA 1
ATOM 818 C C . ILE A 1 103 ? -5.091 9.845 6.489 1.00 93.25 103 ILE A C 1
ATOM 820 O O . ILE A 1 103 ? -4.059 10.439 6.178 1.00 93.25 103 ILE A O 1
ATOM 824 N N . GLU A 1 104 ? -5.955 10.355 7.363 1.00 93.44 104 GLU A N 1
ATOM 825 C CA . GLU A 1 104 ? -5.745 11.648 8.023 1.00 93.44 104 GLU A CA 1
ATOM 826 C C . GLU A 1 104 ? -4.459 11.667 8.852 1.00 93.44 104 GLU A C 1
ATOM 828 O O . GLU A 1 104 ? -3.675 12.613 8.780 1.00 93.44 104 GLU A O 1
ATOM 833 N N . ARG A 1 105 ? -4.186 10.593 9.595 1.00 91.44 105 ARG A N 1
ATOM 834 C CA . ARG A 1 105 ? -2.969 10.480 10.410 1.00 91.44 105 ARG A CA 1
ATOM 835 C C . ARG A 1 105 ? -1.704 10.358 9.578 1.00 91.44 105 ARG A C 1
ATOM 837 O O . ARG A 1 105 ? -0.668 10.870 9.992 1.00 91.44 105 ARG A O 1
ATOM 844 N N . LEU A 1 106 ? -1.771 9.695 8.426 1.00 91.56 106 LEU A N 1
ATOM 845 C CA . LEU A 1 106 ? -0.664 9.659 7.473 1.00 91.56 106 LEU A CA 1
ATOM 846 C C . LEU A 1 106 ? -0.374 11.064 6.947 1.00 91.56 106 LEU A C 1
ATOM 848 O O . LEU A 1 106 ? 0.764 11.509 7.056 1.00 91.56 106 LEU A O 1
ATOM 852 N N . LYS A 1 107 ? -1.408 11.793 6.507 1.00 91.06 107 LYS A N 1
ATOM 853 C CA . LYS A 1 107 ? -1.281 13.189 6.058 1.00 91.06 107 LYS A CA 1
ATOM 854 C C . LYS A 1 107 ? -0.684 14.094 7.139 1.00 91.06 107 LYS A C 1
ATOM 856 O O . LYS A 1 107 ? 0.182 14.908 6.845 1.00 91.06 107 LYS A O 1
ATOM 861 N N . GLN A 1 108 ? -1.103 13.938 8.395 1.00 88.44 108 GLN A N 1
ATOM 862 C CA . GLN A 1 108 ? -0.542 14.691 9.524 1.00 88.44 108 GLN A CA 1
ATOM 863 C C . GLN A 1 108 ? 0.920 14.321 9.805 1.00 88.44 108 GLN A C 1
ATOM 865 O O . GLN A 1 108 ? 1.736 15.200 10.065 1.00 88.44 108 GLN A O 1
ATOM 870 N N . ALA A 1 109 ? 1.265 13.033 9.732 1.00 83.06 109 ALA A N 1
ATOM 871 C CA . ALA A 1 109 ? 2.643 12.575 9.882 1.00 83.06 109 ALA A CA 1
ATOM 872 C C . ALA A 1 109 ? 3.549 13.048 8.733 1.00 83.06 109 ALA A C 1
ATOM 874 O O . ALA A 1 109 ? 4.751 13.175 8.934 1.00 83.06 109 ALA A O 1
ATOM 875 N N . ASP A 1 110 ? 2.991 13.277 7.542 1.00 82.00 110 ASP A N 1
ATOM 876 C CA . ASP A 1 110 ? 3.679 13.899 6.408 1.00 82.00 110 ASP A CA 1
ATOM 877 C C . ASP A 1 110 ? 3.866 15.405 6.595 1.00 82.00 110 ASP A C 1
ATOM 879 O O . ASP A 1 110 ? 4.959 15.914 6.381 1.00 82.00 110 ASP A O 1
ATOM 883 N N . ALA A 1 111 ? 2.828 16.112 7.041 1.00 76.06 111 ALA A N 1
ATOM 884 C CA . ALA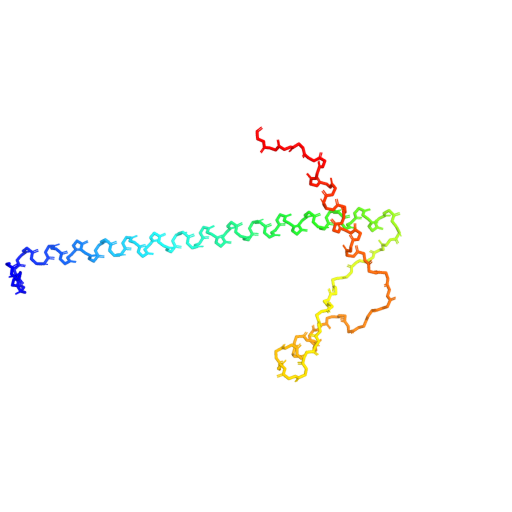 A 1 111 ? 2.870 17.561 7.235 1.00 76.06 111 ALA A CA 1
ATOM 885 C C . ALA A 1 111 ? 3.720 18.004 8.442 1.00 76.06 111 ALA A C 1
ATOM 887 O O . ALA A 1 111 ? 4.185 19.139 8.480 1.00 76.06 111 ALA A O 1
ATOM 888 N N . GLY A 1 112 ? 3.902 17.132 9.440 1.00 65.12 112 GLY A N 1
ATOM 889 C CA . GLY A 1 112 ? 4.745 17.383 10.615 1.00 65.12 112 GLY A CA 1
ATOM 890 C C . GLY A 1 112 ? 6.228 17.044 10.424 1.00 65.12 112 GLY A C 1
ATOM 891 O O . GLY A 1 112 ? 7.011 17.256 11.348 1.00 65.12 112 GLY A O 1
ATOM 892 N N . GLY A 1 113 ? 6.612 16.499 9.265 1.00 52.41 113 GLY A N 1
ATOM 893 C CA . GLY A 1 113 ? 8.007 16.387 8.849 1.00 52.41 113 GLY A CA 1
ATOM 894 C C . GLY A 1 113 ? 8.407 17.656 8.106 1.00 52.41 113 GLY A C 1
ATOM 895 O O . GLY A 1 113 ? 7.691 18.078 7.202 1.00 52.41 113 GLY A O 1
ATOM 896 N N . GLU A 1 114 ? 9.518 18.277 8.504 1.00 43.75 114 GLU A N 1
ATOM 897 C CA . GLU A 1 114 ? 10.091 19.430 7.805 1.00 43.75 114 GLU A CA 1
ATOM 898 C C . GLU A 1 114 ? 10.091 19.222 6.280 1.00 43.75 114 GLU A C 1
ATOM 900 O O . GLU A 1 114 ? 10.390 18.115 5.811 1.00 43.75 114 GLU A O 1
ATOM 905 N N . PRO A 1 115 ? 9.787 20.267 5.485 1.00 39.03 115 PRO A N 1
ATOM 906 C CA . PRO A 1 115 ? 9.997 20.203 4.053 1.00 39.03 115 PRO A CA 1
ATOM 907 C C . PRO A 1 115 ? 11.487 19.966 3.813 1.00 39.03 115 PRO A C 1
ATOM 909 O O . PRO A 1 115 ? 12.322 20.812 4.118 1.00 39.03 115 PRO A O 1
ATOM 912 N N . ALA A 1 116 ? 11.821 18.797 3.277 1.00 49.47 116 ALA A N 1
ATOM 913 C CA . ALA A 1 116 ? 13.142 18.547 2.736 1.00 49.47 116 ALA A CA 1
ATOM 914 C C . ALA A 1 116 ? 13.311 19.392 1.465 1.00 49.47 116 ALA A C 1
ATOM 916 O O . ALA A 1 116 ? 12.940 18.940 0.381 1.00 49.47 116 ALA A O 1
ATOM 917 N N . LEU A 1 117 ? 13.842 20.607 1.623 1.00 36.44 117 LEU A N 1
ATOM 918 C CA . LEU A 1 117 ? 14.541 21.388 0.599 1.00 36.44 117 LEU A CA 1
ATOM 919 C C . LEU A 1 117 ? 15.682 22.174 1.249 1.00 36.44 117 LEU A C 1
ATOM 921 O O . LEU A 1 117 ? 15.401 22.941 2.194 1.00 36.44 117 LEU A O 1
#

Foldseek 3Di:
DDDDPPDPVVVVVVVVVVVVVVVVVVVVVVVVVVVVVVVVVVVVVVVVLLVVLVVVVCVVVVNDDDDDFDPDDQDPVDVVSVVVQVPTPDNDDPDDDCPVVSVVVSVVVVVPDPPPD

Radius of gyration: 26.76 Å; chains: 1; bounding box: 55×36×75 Å

pLDDT: mean 84.38, std 13.28, range [36.44, 95.5]

=== Feature glossary ===
The record interleaves many kinds of information about one protein. Here is each kind framed as the question it answers.

Q: Are the domains correctly placed relative to each other?
A: Predicted aligned error is AlphaFold's pairwise confidence. Unlike pLDDT (per-residue), PAE is per-residue-pair and captures whether two parts of the structure are correctly placed relative to each other. Units are ångströms of expected positional error.

Q: Which residues are in helices, strands, or loops?
A: Eight-state secondary structure (DSSP): H is the canonical α-helix, G the tighter 3₁₀-helix, I the wider π-helix; E/B are β-structure, T and S are turns and bends, and '-' is everything else. DSSP derives these from the pattern of main-chain N–H···O=C hydrogen bonds, not from the sequence.

Q: What if only a Cα trace is available?
A: P-SEA three-state annotation labels each residue as helix, strand, or coil based purely on the geometry of the Cα trace. It serves as a fallback when the full backbone (and thus 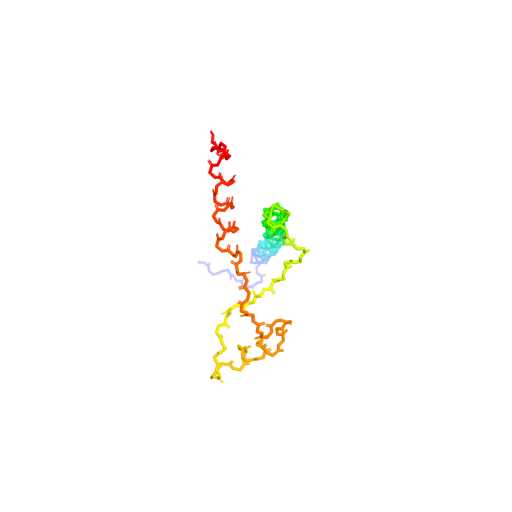DSSP) is unavailable.

Q: What are the backbone torsion angles?
A: φ (phi) and ψ (psi) are the two rotatable backbone dihedrals per residue: φ is the C(i-1)–N–Cα–C torsion, ψ is the N–Cα–C–N(i+1) torsion, both in degrees on (−180°, 180°]. α-helical residues cluster near (−60°, −45°); β-strand residues near (−120°, +130°). A Ramachandran plot is simply a scatter of (φ, ψ) for every residue.

Q: What known structures does this most resemble?
A: Structural nearest neighbors (via Foldseek easy-search vs the PDB). Reported per hit: target PDB id, E-value, and alignment TM-score. A TM-score above ~0.5 is the conventional threshold for 'same fold'.

Q: What family and function is it annotated with?
A: Database cross-references. InterPro integrates a dozen domain/family signature databases into unified entries with residue-range hits. GO terms attach function/process/location labels with evidence codes. CATH codes position the fold in a four-level structural taxonomy. Organism is the NCBI-taxonomy species name.

Q: Which residues are buried vs exposed?
A: Solvent accessibility: the surface area of each residue that a 1.4 Å water probe can touch, in Å². When only backbone atoms are present the absolute values are lower than full-atom SASA (side chains contribute most of the area) and are flagged as backbone-only.

Q: What do the diagnostic plots show?
A: Three diagnostic plots accompany the record. The Cα contact map visualizes the tertiary structure as a 2D adjacency matrix (8 Å cutoff, sequence-local contacts suppressed). The Ramachandran plot shows the distribution of backbone (φ, ψ) torsions, with points in the α and β basins reflecting secondary structure content. The PAE plot shows AlphaFold's inter-residue confidence as a color matrix.

Q: What is the amino-acid chain?
A: The amino-acid sequence is the protein's primary structure: the linear order of residues from the N-terminus to the C-terminus, written in one-letter code. Everything else here — the 3D coordinates, the secondary structure, the domain annotations — is ultimately a consequence of this string.

Q: What do the rendered images show?
A: The six renders are orthographic views along the three Cartesian axes in both directions. Representation (cartoon, sticks, or surface) and color scheme (sequence-rainbow or by-chain) vary across proteins so the training set covers all the common visualization conventions.

Q: Where is each backbone atom in 3D?
A: The mmCIF table is the protein's shape written out atom by atom. For each backbone N, Cα, C, and carbonyl O, it records an (x, y, z) coordinate triple in Å plus the residue type, chain letter, and residue number.

Q: How mobile is each atom in the crystal?
A: For experimental (PDB) structures, the B-factor (temperature factor) quantifies the positional spread of each atom in the crystal — a combination of thermal vibration and static disorder — in units of Å². High B-factors mark flexible loops or poorly resolved regions; low B-factors mark the rigid, well-ordered core.

Q: How big and how compact is the whole molecule?
A: Three whole-structure scalars: the radius of gyration (RMS distance of Cα from centroid, in Å), the count of Cα–Cα contacts (pairs closer than 8 Å and separated by more than four residues in sequence — i.e. tertiary, not local, contacts), and the bounding-box dimensions. Together they distinguish compact globular folds from extended fibres or disordered chains.

Q: What does the local fold look like, residue by residue?
A: A 3Di character summarizes, for each residue, the relative orientation of the Cα frame of its nearest spatial neighbor. Because it encodes fold topology rather than chemistry, 3Di alignments detect remote structural similarity that sequence alignment misses.

Q: How confident is the AlphaFold model at each residue?
A: For AlphaFold models, the B-factor field carries pLDDT — the model's own estimate of local accuracy on a 0–100 scale. Regions with pLDDT<50 should be treated as essentially unmodeled; they often correspond to intrinsically disordered segments.